Protein AF-A0A7J8TD80-F1 (afdb_monomer_lite)

pLDDT: mean 93.66, std 4.37, range [75.19, 98.69]

Structure (mmCIF, N/CA/C/O backbone):
data_AF-A0A7J8TD80-F1
#
_entry.id   AF-A0A7J8TD80-F1
#
loop_
_atom_site.group_PDB
_atom_site.id
_atom_site.type_symbol
_atom_site.label_atom_id
_atom_site.label_alt_id
_atom_site.label_comp_id
_atom_site.label_asym_id
_atom_site.label_entity_id
_atom_site.label_seq_id
_atom_site.pdbx_PDB_ins_code
_atom_site.Cartn_x
_atom_site.Cartn_y
_atom_site.Cartn_z
_atom_site.occupancy
_atom_site.B_iso_or_equiv
_atom_site.auth_seq_id
_atom_site.auth_comp_id
_atom_site.auth_asym_id
_atom_site.auth_atom_id
_atom_site.pdbx_PDB_model_num
ATOM 1 N N . MET A 1 1 ? 24.688 7.424 -20.168 1.00 75.19 1 MET A N 1
ATOM 2 C CA . MET A 1 1 ? 24.325 6.514 -19.055 1.00 75.19 1 MET A CA 1
ATOM 3 C C . MET A 1 1 ? 23.561 5.344 -19.653 1.00 75.19 1 MET A C 1
ATOM 5 O O . MET A 1 1 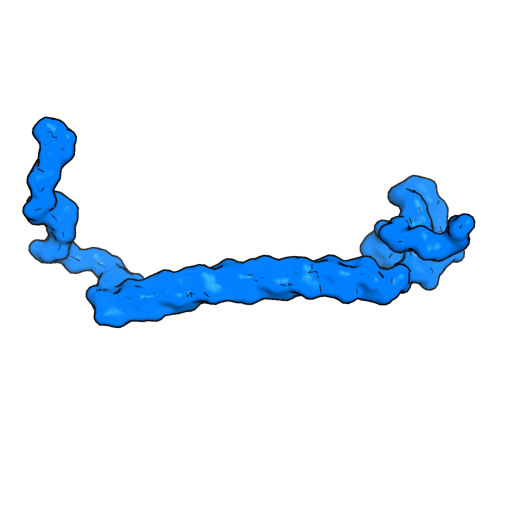? 22.647 5.617 -20.412 1.00 75.19 1 MET A O 1
ATOM 9 N N . THR A 1 2 ? 23.939 4.094 -19.371 1.00 79.94 2 THR A N 1
ATOM 10 C CA . THR A 1 2 ? 23.349 2.888 -20.003 1.00 79.94 2 THR A CA 1
ATOM 11 C C . THR A 1 2 ? 22.513 2.018 -19.060 1.00 79.94 2 THR A C 1
ATOM 13 O O . THR A 1 2 ? 21.921 1.057 -19.516 1.00 79.94 2 THR A O 1
ATOM 16 N N . HIS A 1 3 ? 22.450 2.342 -17.764 1.00 84.62 3 HIS A N 1
ATOM 17 C CA . HIS A 1 3 ? 21.668 1.596 -16.769 1.00 84.62 3 HIS A CA 1
ATOM 18 C C . HIS A 1 3 ? 20.858 2.568 -15.909 1.00 84.62 3 HIS A C 1
ATOM 20 O O . HIS A 1 3 ? 21.184 2.836 -14.749 1.00 84.62 3 HIS A O 1
ATOM 26 N N . ALA A 1 4 ? 19.847 3.184 -16.520 1.00 85.94 4 ALA A N 1
ATOM 27 C CA . ALA A 1 4 ? 18.890 4.008 -15.792 1.00 85.94 4 ALA A CA 1
ATOM 28 C C . ALA A 1 4 ? 17.886 3.104 -15.048 1.00 85.94 4 ALA A C 1
ATOM 30 O O . ALA A 1 4 ? 17.586 2.017 -15.523 1.00 85.94 4 ALA A O 1
ATOM 31 N N . PRO A 1 5 ? 17.331 3.521 -13.897 1.00 87.75 5 PRO A N 1
ATOM 32 C CA . PRO A 1 5 ? 16.335 2.739 -13.167 1.00 87.75 5 PRO A CA 1
ATOM 33 C C . PRO A 1 5 ? 14.930 2.875 -13.770 1.00 87.75 5 PRO A C 1
ATOM 35 O O . PRO A 1 5 ? 13.989 3.268 -13.084 1.00 87.75 5 PRO A O 1
ATOM 38 N N . LEU A 1 6 ? 14.802 2.565 -15.059 1.00 87.00 6 LEU A N 1
ATOM 39 C CA . LEU A 1 6 ? 13.554 2.533 -15.822 1.00 87.00 6 LEU A CA 1
ATOM 40 C C . LEU A 1 6 ? 13.399 1.130 -16.395 1.00 87.00 6 LEU A C 1
ATOM 42 O O . LEU A 1 6 ? 14.384 0.547 -16.830 1.00 87.00 6 LEU A O 1
ATOM 46 N N . MET A 1 7 ? 12.201 0.565 -16.297 1.00 91.31 7 MET A N 1
ATOM 47 C CA . MET A 1 7 ? 11.993 -0.855 -16.567 1.00 91.31 7 MET A CA 1
ATOM 48 C C . MET A 1 7 ? 10.510 -1.227 -16.510 1.00 91.31 7 MET A C 1
ATOM 50 O O . MET A 1 7 ? 9.690 -0.530 -15.905 1.00 91.31 7 MET A O 1
ATOM 54 N N . SER A 1 8 ? 10.186 -2.392 -17.060 1.00 92.94 8 SER A N 1
ATOM 55 C CA . SER A 1 8 ? 8.877 -3.033 -16.922 1.00 92.94 8 SER A CA 1
ATOM 56 C C . SER A 1 8 ? 8.857 -4.118 -15.837 1.00 92.94 8 SER A C 1
ATOM 58 O O . SER A 1 8 ? 9.887 -4.666 -15.448 1.00 92.94 8 SER A O 1
ATOM 60 N N . LEU A 1 9 ? 7.654 -4.516 -15.406 1.00 92.69 9 LEU A N 1
ATOM 61 C CA . LEU A 1 9 ? 7.454 -5.649 -14.486 1.00 92.69 9 LEU A CA 1
ATOM 62 C C . LEU A 1 9 ? 7.952 -6.994 -15.038 1.00 92.69 9 LEU A C 1
ATOM 64 O O . LEU A 1 9 ? 8.238 -7.898 -14.261 1.00 92.69 9 LEU A O 1
ATOM 68 N N . LYS A 1 10 ? 8.054 -7.139 -16.366 1.00 94.44 10 LYS A N 1
ATOM 69 C CA . LYS A 1 10 ? 8.578 -8.350 -17.023 1.00 94.44 10 LYS A CA 1
ATOM 70 C C . LYS A 1 10 ? 10.110 -8.370 -17.106 1.00 94.44 10 LYS A C 1
ATOM 72 O O . LYS A 1 10 ? 10.659 -9.188 -17.836 1.00 94.44 10 LYS A O 1
ATOM 77 N N . SER A 1 11 ? 10.779 -7.475 -16.382 1.00 93.81 11 SER A N 1
ATOM 78 C CA . SER A 1 11 ? 12.234 -7.310 -16.375 1.00 93.81 11 SER A CA 1
ATOM 79 C C . SER A 1 11 ? 12.839 -6.827 -17.696 1.00 93.81 11 SER A C 1
ATOM 81 O O . SER A 1 11 ? 14.008 -7.075 -17.954 1.00 93.81 11 SER A O 1
ATOM 83 N N . ILE A 1 12 ? 12.065 -6.124 -18.527 1.00 94.75 12 ILE A N 1
ATOM 84 C CA . ILE A 1 12 ? 12.595 -5.439 -19.719 1.00 94.75 12 ILE A CA 1
ATOM 85 C C . ILE A 1 12 ? 13.130 -4.074 -19.283 1.00 94.75 12 ILE A C 1
ATOM 87 O O . ILE A 1 12 ? 12.370 -3.320 -18.667 1.00 94.75 12 ILE A O 1
ATOM 91 N N . ASP A 1 13 ? 14.399 -3.797 -19.579 1.00 92.56 13 ASP A N 1
ATOM 92 C CA . ASP A 1 13 ? 15.080 -2.539 -19.253 1.00 92.56 13 ASP A CA 1
ATOM 93 C C . ASP A 1 13 ? 14.600 -1.371 -20.125 1.00 92.56 13 ASP A C 1
ATOM 95 O O . ASP A 1 13 ? 14.105 -1.561 -21.236 1.00 92.56 13 ASP A O 1
ATOM 99 N N . GLY A 1 14 ? 14.764 -0.170 -19.575 1.00 92.00 14 GLY A N 1
ATOM 100 C CA . GLY A 1 14 ? 14.584 1.114 -20.230 1.00 92.00 14 GLY A CA 1
ATOM 101 C C . GLY A 1 14 ? 13.149 1.641 -20.262 1.00 92.00 14 GLY A C 1
ATOM 102 O O . GLY A 1 14 ? 12.398 1.497 -19.294 1.00 92.00 14 GLY A O 1
ATOM 103 N N . ILE A 1 15 ? 12.793 2.423 -21.283 1.00 92.00 15 ILE A N 1
ATOM 104 C CA . ILE A 1 15 ? 11.560 3.238 -21.238 1.00 92.00 15 ILE A CA 1
ATOM 105 C C . ILE A 1 15 ? 10.305 2.415 -21.556 1.00 92.00 15 ILE A C 1
ATOM 107 O O . ILE A 1 15 ? 10.372 1.366 -22.179 1.00 92.00 15 ILE A O 1
ATOM 111 N N . THR A 1 16 ? 9.118 2.914 -21.198 1.00 91.00 16 THR A N 1
ATOM 112 C CA . THR A 1 16 ? 7.842 2.186 -21.369 1.00 91.00 16 THR A CA 1
ATOM 113 C C . THR A 1 16 ? 7.559 1.719 -22.807 1.00 91.00 16 THR A C 1
ATOM 115 O O . THR A 1 16 ? 6.820 0.759 -23.000 1.00 91.00 16 THR A O 1
ATOM 118 N N . THR A 1 17 ? 8.128 2.381 -23.818 1.00 94.44 17 THR A N 1
ATOM 119 C CA . THR A 1 17 ? 7.981 2.028 -25.242 1.00 94.44 17 THR A CA 1
ATOM 120 C C . THR A 1 17 ? 9.149 1.207 -25.794 1.00 94.44 17 THR A C 1
ATOM 122 O O . THR A 1 17 ? 9.248 1.033 -27.008 1.00 94.44 17 THR A O 1
ATOM 125 N N . GLU A 1 18 ? 10.070 0.758 -24.945 1.00 92.31 18 GLU A N 1
ATOM 126 C CA . GLU A 1 18 ? 11.217 -0.033 -25.367 1.00 92.31 18 GLU A CA 1
ATOM 127 C C . GLU A 1 18 ? 10.797 -1.439 -25.808 1.00 92.31 18 GLU A C 1
ATOM 129 O O . GLU A 1 18 ? 9.898 -2.067 -25.242 1.00 92.31 18 GLU A O 1
ATOM 134 N N . ILE A 1 19 ? 11.440 -1.926 -26.868 1.00 93.56 19 ILE A N 1
ATOM 135 C CA . ILE A 1 19 ? 11.242 -3.288 -27.364 1.00 93.56 19 ILE A CA 1
ATOM 136 C C . ILE A 1 19 ? 11.879 -4.301 -26.401 1.00 93.56 19 ILE A C 1
ATOM 138 O O . ILE A 1 19 ? 12.804 -3.981 -25.663 1.00 93.56 19 ILE A O 1
ATOM 142 N N . ASN A 1 20 ? 11.420 -5.553 -26.417 1.00 93.81 20 ASN A N 1
ATOM 143 C CA . ASN A 1 20 ? 11.956 -6.603 -25.545 1.00 93.81 20 ASN A CA 1
ATOM 144 C C . ASN A 1 20 ? 13.389 -7.016 -25.949 1.00 93.81 20 ASN A C 1
ATOM 146 O O . ASN A 1 20 ? 13.561 -7.977 -26.699 1.00 93.81 20 ASN A O 1
ATOM 150 N N . ALA A 1 21 ? 14.396 -6.269 -25.487 1.00 91.81 21 ALA A N 1
ATOM 151 C CA . ALA A 1 21 ? 15.795 -6.436 -25.887 1.00 91.81 21 ALA A CA 1
ATOM 152 C C . ALA A 1 21 ? 16.733 -6.794 -24.724 1.00 91.81 21 ALA A C 1
ATOM 154 O O . ALA A 1 21 ? 17.575 -7.680 -24.871 1.00 91.81 21 ALA A O 1
ATOM 155 N N . VA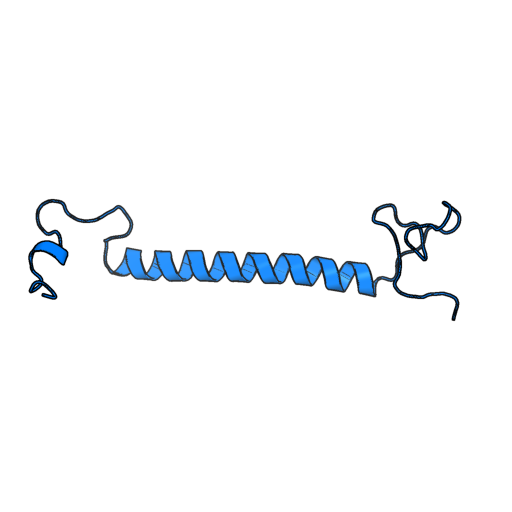L A 1 22 ? 16.595 -6.135 -23.571 1.00 93.00 22 VAL A N 1
ATOM 156 C CA . VAL A 1 22 ? 17.501 -6.309 -22.426 1.00 93.00 22 VAL A CA 1
ATOM 157 C C . VAL A 1 22 ? 16.710 -6.775 -21.208 1.00 93.00 22 VAL A C 1
ATOM 159 O O . VAL A 1 22 ? 15.794 -6.093 -20.758 1.00 93.00 22 VAL A O 1
ATOM 162 N N . ASN A 1 23 ? 17.079 -7.940 -20.665 1.00 95.19 23 ASN A N 1
ATOM 163 C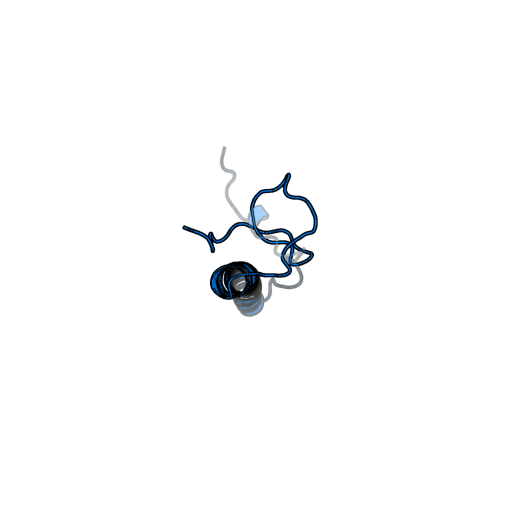 CA . ASN A 1 23 ? 16.492 -8.478 -19.439 1.00 95.19 23 ASN A CA 1
ATOM 164 C C . ASN A 1 23 ? 17.282 -7.982 -18.221 1.00 95.19 23 ASN A C 1
ATOM 166 O O . ASN A 1 23 ? 18.217 -8.646 -17.763 1.00 95.19 23 ASN A O 1
ATOM 170 N N . TYR A 1 24 ? 16.953 -6.785 -17.745 1.00 92.44 24 TYR A N 1
ATOM 171 C CA . TYR A 1 24 ? 17.622 -6.171 -16.609 1.00 92.44 24 TYR A CA 1
ATO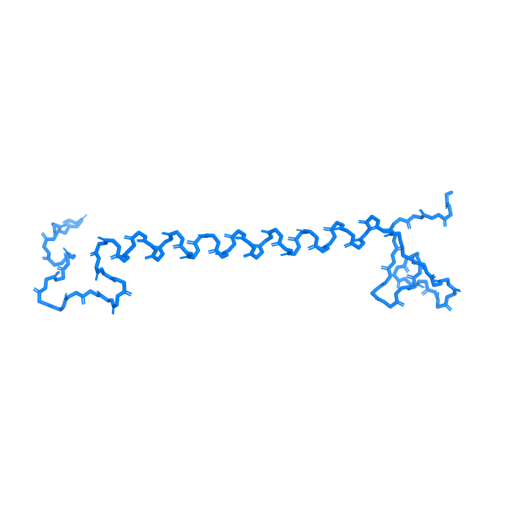M 172 C C . TYR A 1 24 ? 16.668 -5.311 -15.789 1.00 92.44 24 TYR A C 1
ATOM 174 O O . TYR A 1 24 ? 15.815 -4.592 -16.302 1.00 92.44 24 TYR A O 1
ATOM 182 N N . VAL A 1 25 ? 16.861 -5.391 -14.477 1.00 92.44 25 VAL A N 1
ATOM 183 C CA . VAL A 1 25 ? 16.213 -4.554 -13.480 1.00 92.44 25 VAL 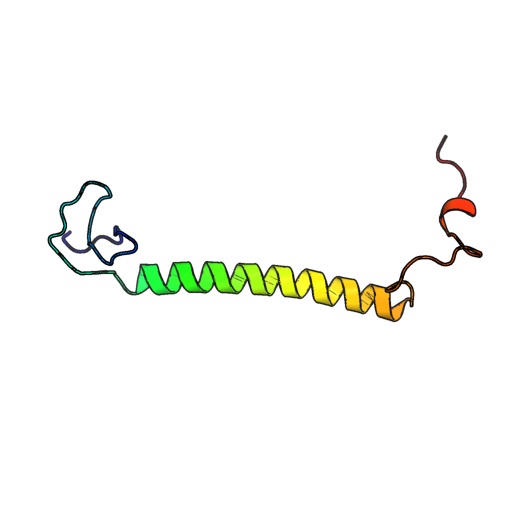A CA 1
ATOM 184 C C . VAL A 1 25 ? 17.252 -4.193 -12.432 1.00 92.44 25 VAL A C 1
ATOM 186 O O . VAL A 1 25 ? 17.838 -5.101 -11.831 1.00 92.44 25 VAL A O 1
ATOM 189 N N . PRO A 1 26 ? 17.450 -2.905 -12.115 1.00 92.62 26 PRO A N 1
ATOM 190 C CA . PRO A 1 26 ? 18.331 -2.554 -11.023 1.00 92.62 26 PRO A CA 1
ATOM 191 C C . PRO A 1 26 ? 17.740 -3.012 -9.679 1.00 92.62 26 PRO A C 1
ATOM 193 O O . PRO A 1 26 ? 16.580 -2.709 -9.382 1.00 92.62 26 PRO A O 1
ATOM 196 N N . PRO A 1 27 ? 18.541 -3.642 -8.795 1.00 94.75 27 PRO A N 1
ATOM 197 C CA . PRO A 1 27 ? 18.104 -4.048 -7.456 1.00 94.75 27 PRO A CA 1
ATOM 198 C C . PRO A 1 27 ? 17.485 -2.911 -6.636 1.00 94.75 27 PRO A C 1
ATOM 200 O O . PRO A 1 27 ? 16.603 -3.150 -5.817 1.00 94.75 27 PRO A O 1
ATOM 203 N N . ARG A 1 28 ? 17.897 -1.659 -6.887 1.00 95.44 28 ARG A N 1
ATOM 204 C CA . ARG A 1 28 ? 17.298 -0.466 -6.273 1.00 95.44 28 ARG A CA 1
ATOM 205 C C . ARG A 1 28 ? 15.785 -0.403 -6.495 1.00 95.44 28 ARG A C 1
ATOM 207 O O . ARG A 1 28 ? 15.069 -0.111 -5.543 1.00 95.44 28 ARG A O 1
ATOM 214 N N . SER A 1 29 ? 15.304 -0.678 -7.708 1.00 94.50 29 SER A N 1
ATOM 215 C CA . SER A 1 29 ? 13.874 -0.623 -8.029 1.00 94.50 29 SER A CA 1
ATOM 216 C C . SER A 1 29 ? 13.101 -1.705 -7.278 1.00 94.50 29 SER A C 1
ATOM 218 O O . SER A 1 29 ? 12.086 -1.398 -6.654 1.00 94.50 29 SER A O 1
ATOM 220 N N . TRP A 1 30 ? 13.615 -2.941 -7.249 1.00 95.69 30 TRP A N 1
ATOM 221 C CA . TRP A 1 30 ? 13.003 -4.045 -6.499 1.00 95.69 30 TRP A CA 1
ATOM 222 C C . TRP A 1 30 ? 12.969 -3.787 -4.995 1.00 95.69 30 TRP A C 1
ATOM 224 O O . TRP A 1 30 ? 11.938 -3.974 -4.349 1.00 95.69 30 TRP A O 1
ATOM 234 N N . LEU A 1 31 ? 14.083 -3.334 -4.423 1.00 97.69 31 LEU A N 1
ATOM 235 C CA . LEU A 1 31 ? 14.171 -3.072 -2.990 1.00 97.69 31 LEU A CA 1
ATOM 236 C C . LEU A 1 31 ? 13.275 -1.897 -2.590 1.00 97.69 31 LEU A C 1
ATOM 238 O O . LEU A 1 31 ? 12.503 -2.029 -1.647 1.00 97.69 31 LEU A O 1
ATOM 242 N N . ALA A 1 32 ? 13.308 -0.786 -3.329 1.00 96.94 32 ALA A N 1
ATOM 243 C CA . ALA A 1 32 ? 12.495 0.384 -3.006 1.00 96.94 32 ALA A CA 1
ATOM 244 C C . ALA A 1 32 ? 10.991 0.080 -3.073 1.00 96.94 32 ALA A C 1
ATOM 246 O O . ALA A 1 32 ? 10.257 0.401 -2.142 1.00 96.94 32 ALA A O 1
ATOM 247 N N . THR A 1 33 ? 10.530 -0.576 -4.141 1.00 97.31 33 THR A N 1
ATOM 248 C CA . THR A 1 33 ? 9.104 -0.905 -4.301 1.00 97.31 33 THR A CA 1
ATOM 249 C C . THR A 1 33 ? 8.630 -1.945 -3.289 1.00 97.31 33 THR A C 1
ATOM 251 O O . THR A 1 33 ? 7.588 -1.743 -2.668 1.00 97.31 33 THR A O 1
ATOM 254 N N . SER A 1 34 ? 9.400 -3.014 -3.049 1.00 98.00 34 SER A N 1
ATOM 255 C CA . SER A 1 34 ? 9.045 -4.022 -2.037 1.00 98.00 34 SER A CA 1
ATOM 256 C C . SER A 1 34 ? 8.955 -3.423 -0.633 1.00 98.00 34 SER A C 1
ATOM 258 O O . SER A 1 34 ? 7.978 -3.669 0.071 1.00 98.00 34 SER A O 1
ATOM 260 N N . HIS A 1 35 ? 9.916 -2.585 -0.236 1.00 98.44 35 HIS A N 1
ATOM 261 C CA . HIS A 1 35 ? 9.914 -1.966 1.090 1.00 98.44 35 HIS A CA 1
ATOM 262 C C . HIS A 1 35 ? 8.822 -0.903 1.237 1.00 98.44 35 HIS A C 1
ATOM 264 O O . HIS A 1 35 ? 8.257 -0.783 2.321 1.00 98.44 35 HIS A O 1
ATOM 270 N N . LEU A 1 36 ? 8.470 -0.179 0.168 1.00 98.31 36 LEU A N 1
ATOM 271 C CA . LEU A 1 36 ? 7.323 0.731 0.179 1.00 98.31 36 LEU A CA 1
ATOM 272 C C . LEU A 1 36 ? 6.019 -0.032 0.459 1.00 98.31 36 LEU A C 1
ATOM 274 O O . LEU A 1 36 ? 5.252 0.359 1.336 1.00 98.31 36 LEU A O 1
ATOM 278 N N . VAL A 1 37 ? 5.789 -1.139 -0.257 1.00 98.69 37 VAL A N 1
ATOM 279 C CA . VAL A 1 37 ? 4.590 -1.974 -0.087 1.00 98.69 37 VAL A CA 1
ATOM 280 C C . VAL A 1 37 ? 4.548 -2.585 1.315 1.00 98.69 37 VAL A C 1
ATOM 282 O O . VAL A 1 37 ? 3.526 -2.491 1.993 1.00 98.69 37 VAL A O 1
ATOM 285 N N . LEU A 1 38 ? 5.660 -3.160 1.782 1.00 98.69 38 LEU A N 1
ATOM 286 C CA . LEU A 1 38 ? 5.752 -3.735 3.126 1.00 98.69 38 LEU A CA 1
ATOM 287 C C . LEU A 1 38 ? 5.526 -2.677 4.213 1.00 98.69 38 LEU A C 1
ATOM 289 O O . LEU A 1 38 ? 4.715 -2.889 5.110 1.00 98.69 38 LEU A O 1
ATOM 293 N N . GLY A 1 39 ? 6.193 -1.525 4.119 1.00 98.69 39 GLY A N 1
ATOM 294 C CA . GLY A 1 39 ? 6.051 -0.433 5.081 1.00 98.69 39 GLY A CA 1
ATOM 295 C C . GLY A 1 39 ? 4.616 0.089 5.171 1.00 98.69 39 GLY A C 1
ATOM 296 O O . GLY A 1 39 ? 4.106 0.287 6.273 1.00 98.69 39 GLY A O 1
ATOM 297 N N . PHE A 1 40 ? 3.933 0.235 4.032 1.00 98.56 40 PHE A N 1
ATOM 298 C CA . PHE A 1 40 ? 2.533 0.659 3.989 1.00 98.56 40 PHE A CA 1
ATOM 299 C C . PHE A 1 40 ? 1.603 -0.315 4.725 1.00 98.56 40 PHE A C 1
ATOM 301 O O . PHE A 1 40 ? 0.820 0.102 5.579 1.00 98.56 40 PHE A O 1
ATOM 308 N N . PHE A 1 41 ? 1.706 -1.618 4.450 1.00 98.62 41 PHE A N 1
ATOM 309 C CA . PHE A 1 41 ? 0.842 -2.605 5.103 1.00 98.62 41 PHE A CA 1
ATOM 310 C C . PHE A 1 41 ? 1.175 -2.812 6.581 1.00 98.62 41 PHE A C 1
ATOM 312 O O . PHE A 1 41 ? 0.262 -3.027 7.377 1.00 98.62 41 PHE A O 1
ATOM 319 N N . LEU A 1 42 ? 2.445 -2.696 6.976 1.00 98.62 42 LEU A N 1
ATOM 320 C CA . LEU A 1 42 ? 2.826 -2.700 8.390 1.00 98.62 42 LEU A CA 1
ATOM 321 C C . LEU A 1 42 ? 2.225 -1.503 9.133 1.00 98.62 42 LEU A C 1
ATOM 323 O O . LEU A 1 42 ? 1.751 -1.663 10.254 1.00 98.62 42 LEU A O 1
ATOM 327 N N . PHE A 1 43 ? 2.179 -0.330 8.502 1.00 98.38 43 PHE A N 1
ATOM 328 C CA . PHE A 1 43 ? 1.535 0.848 9.076 1.00 98.38 43 PHE A CA 1
ATOM 329 C C . PHE A 1 43 ? 0.013 0.677 9.216 1.00 98.38 43 PHE A C 1
ATOM 331 O O . PHE A 1 43 ? -0.528 0.927 10.292 1.00 98.38 43 PHE A O 1
ATOM 338 N N . LEU A 1 44 ? -0.681 0.189 8.179 1.00 98.62 44 LEU A N 1
ATOM 339 C CA . LEU A 1 44 ? -2.119 -0.109 8.268 1.00 98.62 44 LEU A CA 1
ATOM 340 C C . LEU A 1 44 ? -2.426 -1.155 9.347 1.00 98.62 44 LEU A C 1
ATOM 342 O O . LEU A 1 44 ? -3.352 -0.981 10.137 1.00 98.62 44 LEU A O 1
ATOM 346 N N . SER A 1 45 ? -1.623 -2.220 9.397 1.00 98.56 45 SER A N 1
ATOM 347 C CA . SER A 1 45 ? -1.708 -3.259 10.424 1.00 98.56 45 SER A CA 1
ATOM 348 C C . SER A 1 45 ? -1.515 -2.667 11.821 1.00 98.56 45 SER A C 1
ATOM 350 O O . SER A 1 45 ? -2.304 -2.938 12.724 1.00 98.56 45 SER A O 1
ATOM 352 N N . HIS A 1 46 ? -0.529 -1.786 11.995 1.00 98.38 46 HIS A N 1
ATOM 353 C CA . HIS A 1 46 ? -0.286 -1.106 13.261 1.00 98.38 46 HIS A CA 1
ATOM 354 C C . HIS A 1 46 ? -1.490 -0.272 13.714 1.00 98.38 46 HIS A C 1
ATOM 356 O O . HIS A 1 46 ? -1.948 -0.451 14.840 1.00 98.38 46 HIS A O 1
ATOM 362 N N . LEU A 1 47 ? -2.045 0.580 12.844 1.00 98.25 47 LEU A N 1
ATOM 363 C CA . LEU A 1 47 ? -3.232 1.387 13.162 1.00 98.25 47 LEU A CA 1
ATOM 364 C C . LEU A 1 47 ? -4.419 0.508 13.565 1.00 98.25 47 LEU A C 1
ATOM 366 O O . LEU A 1 47 ? -5.079 0.774 14.569 1.00 98.25 47 LEU A O 1
ATOM 370 N N . TRP A 1 48 ? -4.659 -0.559 12.804 1.00 98.19 48 TRP A N 1
ATOM 371 C CA . TRP A 1 48 ? -5.726 -1.510 13.086 1.00 98.19 48 TRP A CA 1
ATOM 372 C C . TRP A 1 48 ? -5.553 -2.190 14.449 1.00 98.19 48 TRP A C 1
ATOM 374 O O . TRP A 1 48 ? -6.478 -2.210 15.261 1.00 98.19 48 TRP A O 1
ATOM 384 N N . HIS A 1 49 ? -4.365 -2.730 14.725 1.00 98.12 49 HIS A N 1
ATOM 385 C CA . HIS A 1 49 ? -4.098 -3.448 15.967 1.00 98.12 49 HIS A CA 1
ATOM 386 C C . HIS A 1 49 ? -4.068 -2.530 17.187 1.00 98.12 49 HIS A C 1
ATOM 388 O O . HIS A 1 49 ? -4.600 -2.913 18.224 1.00 98.12 49 HIS A O 1
ATOM 394 N N . VAL A 1 50 ? -3.507 -1.323 17.074 1.00 97.50 50 VAL A N 1
ATOM 395 C CA . VAL A 1 50 ? -3.513 -0.338 18.167 1.00 97.50 50 VAL A CA 1
ATOM 396 C C . VAL A 1 50 ? -4.937 0.116 18.478 1.00 97.50 50 VAL A C 1
ATOM 398 O O . VAL A 1 50 ? -5.323 0.127 19.645 1.00 97.50 50 VAL A O 1
ATOM 401 N N . GLY A 1 51 ? -5.741 0.424 17.454 1.00 96.38 51 GLY A N 1
ATOM 402 C CA . GLY A 1 51 ? -7.144 0.797 17.634 1.00 96.38 51 GLY A CA 1
ATOM 403 C C . GLY A 1 51 ? -7.956 -0.312 18.304 1.00 96.38 51 GLY A C 1
ATOM 404 O O . GLY A 1 51 ? -8.627 -0.068 19.303 1.00 96.38 51 GLY A O 1
ATOM 405 N N . ARG A 1 52 ? -7.842 -1.556 17.821 1.00 96.69 52 ARG A N 1
ATOM 406 C CA . ARG A 1 52 ? -8.529 -2.701 18.440 1.00 96.69 52 ARG A CA 1
ATOM 407 C C . ARG A 1 52 ? -8.059 -2.983 19.860 1.00 96.69 52 ARG A C 1
ATOM 409 O O . ARG A 1 52 ? -8.899 -3.247 20.707 1.00 96.69 52 ARG A O 1
ATOM 416 N N . ALA A 1 53 ? -6.757 -2.906 20.137 1.00 96.19 53 ALA A N 1
ATOM 417 C CA . ALA A 1 53 ? -6.230 -3.117 21.483 1.00 96.19 53 ALA A CA 1
ATOM 418 C C . ALA A 1 53 ? -6.769 -2.075 22.477 1.00 96.19 53 ALA A C 1
ATOM 420 O O . ALA A 1 53 ? -7.125 -2.434 23.598 1.00 96.19 53 ALA A O 1
ATOM 421 N N . LEU A 1 54 ? -6.884 -0.809 22.057 1.00 94.81 54 LEU A N 1
ATOM 422 C CA . LEU A 1 54 ? -7.484 0.251 22.870 1.00 94.81 54 LEU A CA 1
ATOM 423 C C . LEU A 1 54 ? -8.964 -0.029 23.158 1.00 94.81 54 LEU A C 1
ATOM 425 O O . LEU A 1 54 ? -9.387 0.030 24.307 1.00 94.81 54 LEU A O 1
ATOM 429 N N . ILE A 1 55 ? -9.745 -0.361 22.128 1.00 93.88 55 ILE A N 1
ATOM 430 C CA . ILE A 1 55 ? -11.184 -0.608 22.284 1.00 93.88 55 ILE A CA 1
ATOM 431 C C . ILE A 1 55 ? -11.434 -1.893 23.095 1.00 93.88 55 ILE A C 1
ATOM 433 O O . ILE A 1 55 ? -12.354 -1.930 23.906 1.00 93.88 55 ILE A O 1
ATOM 437 N N . ALA A 1 56 ? -10.596 -2.922 22.940 1.00 92.12 56 ALA A N 1
ATOM 438 C CA . ALA A 1 56 ? -10.653 -4.141 23.745 1.00 92.12 56 ALA A CA 1
ATOM 439 C C . ALA A 1 56 ? -10.378 -3.872 25.231 1.00 92.12 56 ALA A C 1
ATOM 441 O O . ALA A 1 56 ? -11.033 -4.465 26.083 1.00 92.12 56 ALA A O 1
ATOM 442 N N . ALA A 1 57 ? -9.468 -2.946 25.553 1.00 92.50 57 ALA A N 1
ATOM 443 C CA . ALA A 1 57 ? -9.215 -2.524 26.932 1.00 92.50 57 ALA A CA 1
ATOM 444 C C . ALA A 1 57 ? -10.398 -1.764 27.562 1.00 92.50 57 ALA A C 1
ATOM 446 O O . ALA A 1 57 ? -10.514 -1.724 28.783 1.00 92.50 57 ALA A O 1
ATOM 447 N N . TRP A 1 58 ? -11.267 -1.167 26.743 1.00 89.31 58 TRP A N 1
ATOM 448 C CA . TRP A 1 58 ? -12.522 -0.540 27.170 1.00 89.31 58 TRP A CA 1
ATOM 449 C C . TRP A 1 58 ? -13.749 -1.439 26.952 1.00 89.31 58 TRP A C 1
ATOM 451 O O . TRP A 1 58 ? -14.869 -0.972 27.107 1.00 89.31 58 TRP A O 1
ATOM 461 N N . GLU A 1 59 ? -13.552 -2.705 26.571 1.00 85.00 59 GLU A N 1
ATOM 462 C CA . GLU A 1 59 ? -14.589 -3.733 26.381 1.00 85.00 59 GLU A CA 1
ATOM 463 C C . GLU A 1 59 ? -15.663 -3.445 25.304 1.00 85.00 59 GLU A C 1
ATOM 465 O O . GLU A 1 59 ? -16.530 -4.281 25.062 1.00 85.00 59 GLU A O 1
ATOM 470 N N . PHE A 1 60 ? -15.558 -2.347 24.548 1.00 86.56 60 PHE A N 1
ATOM 471 C CA . PHE A 1 60 ? -16.482 -1.995 23.453 1.00 86.56 60 PHE A CA 1
ATOM 472 C C . PHE A 1 60 ? -16.143 -2.649 22.098 1.00 86.56 60 PHE A C 1
ATOM 474 O O . PHE A 1 60 ? -16.732 -2.316 21.070 1.00 86.56 60 PHE A O 1
ATOM 481 N N . GLU A 1 61 ? -15.180 -3.577 22.043 1.00 89.06 61 GLU A N 1
ATOM 482 C CA . GLU A 1 61 ? -14.654 -4.109 20.769 1.00 89.06 61 GLU A CA 1
ATOM 483 C C . GLU A 1 61 ? -15.720 -4.859 19.955 1.00 89.06 61 GLU A C 1
ATOM 485 O O . GLU A 1 61 ? -15.654 -4.926 18.728 1.00 89.06 61 GLU A O 1
ATOM 490 N N . LYS A 1 62 ? -16.718 -5.421 20.644 1.00 92.12 62 LYS A N 1
ATOM 491 C CA . LYS A 1 62 ? -17.792 -6.227 20.048 1.00 92.12 62 LYS A CA 1
ATOM 492 C C . LYS A 1 62 ? -19.049 -5.423 19.712 1.00 92.12 62 LYS A C 1
ATOM 494 O O . LYS A 1 62 ? -20.004 -6.004 19.204 1.00 92.12 62 LYS A O 1
ATOM 499 N N . GLY A 1 63 ? -19.050 -4.119 19.973 1.00 91.94 63 GLY A N 1
ATOM 500 C CA . GLY A 1 63 ? -20.207 -3.246 19.802 1.00 91.94 63 GLY A CA 1
ATOM 501 C C . GLY A 1 63 ? -20.523 -2.445 21.063 1.00 91.94 63 GLY A C 1
ATOM 502 O O . GLY A 1 63 ? -19.894 -2.619 22.105 1.00 91.94 63 GLY A O 1
ATOM 503 N N . ILE A 1 64 ? -21.499 -1.550 20.934 1.00 92.25 64 ILE A N 1
ATOM 504 C CA . ILE A 1 64 ? -22.024 -0.740 22.036 1.00 92.25 64 ILE A CA 1
ATOM 505 C C . ILE A 1 64 ? -23.107 -1.506 22.795 1.00 92.25 64 ILE A C 1
ATOM 507 O O . ILE A 1 64 ? -23.850 -2.293 22.204 1.00 92.25 64 ILE A O 1
ATOM 511 N N . ASP A 1 65 ? -23.201 -1.256 24.097 1.00 92.50 65 ASP A N 1
ATOM 512 C CA . ASP A 1 65 ? -24.306 -1.754 24.906 1.00 92.50 65 ASP A CA 1
ATOM 513 C C . ASP A 1 65 ? -25.602 -1.031 24.508 1.00 92.50 65 ASP A C 1
ATOM 515 O O . ASP A 1 65 ? -25.637 0.198 24.423 1.00 92.50 65 ASP A O 1
ATOM 519 N N . CYS A 1 66 ? -26.657 -1.801 24.241 1.00 91.00 66 CYS A N 1
ATOM 520 C CA . CYS A 1 66 ? -27.969 -1.267 23.881 1.00 91.00 66 CYS A CA 1
ATOM 521 C C . CYS A 1 66 ? -28.664 -0.592 25.072 1.00 91.00 66 CYS A C 1
ATOM 523 O O . CYS A 1 66 ? -29.464 0.316 24.858 1.00 91.00 66 CYS A O 1
ATOM 525 N N . ASP A 1 67 ? -28.351 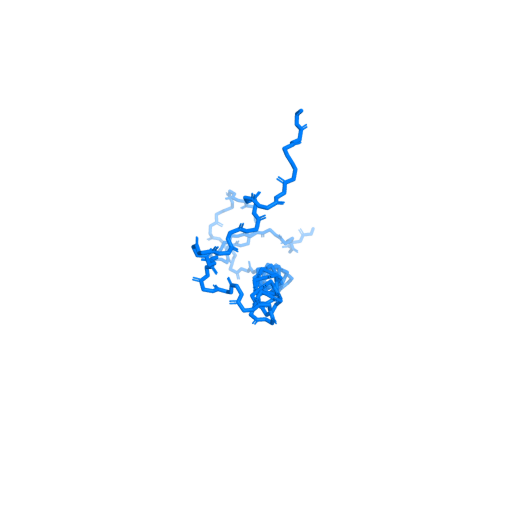-1.010 26.302 1.00 93.88 67 ASP A N 1
ATOM 526 C CA . ASP A 1 67 ? -28.939 -0.447 27.521 1.00 93.88 67 ASP A CA 1
ATOM 527 C C . ASP A 1 67 ? -28.172 0.797 28.005 1.00 93.88 67 ASP A C 1
ATOM 529 O O . ASP A 1 67 ? -28.747 1.681 28.642 1.00 93.88 67 ASP A O 1
ATOM 533 N N . PHE A 1 68 ? -26.881 0.899 27.669 1.00 91.25 68 PHE A N 1
ATOM 534 C CA . PHE A 1 68 ? -25.977 1.971 28.104 1.00 91.25 68 PHE A CA 1
ATOM 535 C C . PHE A 1 68 ? -25.326 2.697 26.921 1.00 91.25 68 PHE A C 1
ATOM 537 O O . PHE A 1 68 ? -24.107 2.870 26.858 1.00 91.25 68 PHE A O 1
ATOM 544 N N . GLU A 1 69 ? -26.149 3.140 25.971 1.00 93.88 69 GLU A N 1
ATOM 545 C CA . GLU A 1 69 ? -25.677 3.851 24.785 1.00 93.88 69 GLU A CA 1
ATOM 546 C C . GLU A 1 69 ? -25.176 5.267 25.155 1.00 93.88 69 GLU A C 1
ATOM 548 O O . GLU A 1 69 ? -25.961 6.105 25.614 1.00 93.88 69 GLU A O 1
ATOM 553 N N . PRO A 1 70 ? -23.874 5.576 24.990 1.00 91.81 70 PRO A N 1
ATOM 554 C CA . PRO A 1 70 ? -23.285 6.772 25.587 1.00 91.81 70 PRO A CA 1
ATOM 555 C C . PRO A 1 70 ? -23.815 8.079 24.987 1.00 91.81 70 PRO A C 1
ATOM 557 O O . PRO A 1 70 ? -23.923 9.062 25.723 1.00 91.81 70 PRO A O 1
ATOM 560 N N . VAL A 1 71 ? -24.189 8.119 23.699 1.00 95.06 71 VAL A N 1
ATOM 561 C CA . VAL A 1 71 ? -24.675 9.358 23.061 1.00 95.06 71 VAL A CA 1
ATOM 562 C C . VAL A 1 71 ? -26.030 9.784 23.636 1.00 95.06 71 VAL A C 1
ATOM 564 O O . VAL A 1 71 ? -26.263 10.983 23.776 1.00 95.06 71 VAL A O 1
ATOM 567 N N . LEU A 1 72 ? -26.881 8.848 24.077 1.00 94.75 72 LEU A N 1
ATOM 568 C CA . LEU A 1 72 ? -28.179 9.163 24.702 1.00 94.75 72 LEU A CA 1
ATOM 569 C C . LEU A 1 72 ? -28.057 9.889 26.048 1.00 94.75 72 LEU A C 1
ATOM 571 O O . LEU A 1 72 ? -29.012 10.525 26.490 1.00 94.75 72 LEU A O 1
ATOM 575 N N . SER A 1 73 ? -26.896 9.804 26.699 1.00 93.69 73 SER A N 1
ATOM 576 C CA . SER A 1 73 ? -26.617 10.492 27.966 1.00 93.69 73 SER A CA 1
ATOM 577 C C . SER A 1 73 ? -25.983 11.879 27.798 1.00 93.69 73 SER A C 1
ATOM 579 O O . SER A 1 73 ? -25.809 12.599 28.782 1.00 93.69 73 SER A O 1
ATOM 581 N N . MET A 1 74 ? -25.627 12.270 26.568 1.00 97.38 74 MET A N 1
ATOM 582 C CA . MET A 1 74 ? -24.962 13.543 26.281 1.00 97.38 74 MET A CA 1
ATOM 583 C C . MET A 1 74 ? -25.968 14.672 26.024 1.00 97.38 74 MET A C 1
ATOM 585 O O . MET A 1 74 ? -27.039 14.468 25.456 1.00 97.38 74 MET A O 1
ATOM 589 N N . THR A 1 75 ? -25.601 15.900 26.399 1.00 96.81 75 THR A N 1
ATOM 590 C CA . THR A 1 75 ? -26.383 17.103 26.077 1.00 96.81 75 THR A CA 1
ATOM 591 C C . THR A 1 75 ? -26.402 17.337 24.558 1.00 96.81 75 THR A C 1
ATOM 593 O O . THR A 1 75 ? -25.338 17.262 23.933 1.00 96.81 75 THR A O 1
ATOM 596 N N . PRO A 1 76 ? -27.562 17.653 23.946 1.00 95.12 76 PRO A N 1
ATOM 597 C CA . PRO A 1 76 ? -27.626 17.979 22.525 1.00 95.12 76 PRO A CA 1
ATOM 598 C C . PRO A 1 76 ? -26.779 19.218 22.205 1.00 95.12 76 PRO A C 1
ATOM 600 O O . PRO A 1 76 ? -26.686 20.149 23.001 1.00 95.12 76 PRO A O 1
ATOM 603 N N . LEU A 1 77 ? -26.165 19.229 21.020 1.00 95.81 77 LEU A N 1
ATOM 604 C CA . LEU A 1 77 ? -25.242 20.288 20.588 1.00 95.81 77 LEU A CA 1
ATOM 605 C C . LEU A 1 77 ? -25.941 21.546 20.028 1.00 95.81 77 LEU A C 1
ATOM 607 O O . LEU A 1 77 ? -25.258 22.407 19.477 1.00 95.81 77 LEU A O 1
ATOM 611 N N . ASN A 1 78 ? -27.272 21.638 20.127 1.00 88.88 78 ASN A N 1
ATOM 612 C CA . ASN A 1 78 ? -28.088 22.726 19.573 1.00 88.88 78 ASN A CA 1
ATOM 613 C C . ASN A 1 78 ? -28.813 23.510 20.666 1.00 88.88 78 ASN A C 1
ATOM 615 O O . ASN A 1 78 ? -29.428 22.845 21.529 1.00 88.88 78 ASN A O 1
#

InterPro domains:
  IPR000932 Photosystem antenna protein-like [PF00421] (1-74)
  IPR036001 Photosystem antenna protein-like superfamily [SSF161077] (1-77)

Organism: Gossypium davidsonii (NCBI:txid34287)

Secondary structure (DSSP, 8-state):
----S-B-TTSBBS-TT--S--B---HHHHHHHHHHHHHHHHHHHHHHHHHHHHHHHTTGGG---SSS-GGGGSPP--

Sequence (78 aa):
MTHAPLMSLKSIDGITTEINAVNYVPPRSWLATSHLVLGFFLFLSHLWHVGRALIAAWEFEKGIDCDFEPVLSMTPLN

Radius of gyration: 25.21 Å; chains: 1; bounding box: 53×31×56 Å

Foldseek 3Di:
DPQDQEADPQQQDDHPPDDRDDRHHPVCVVVVVVVVVVVVVVVVVVVVVVVLVVCVVVVCNVHDDPVCHPVVVDDDPD